Protein AF-A0A239I5E0-F1 (afdb_monomer_lite)

Structure (mmCIF, N/CA/C/O backbone):
data_AF-A0A239I5E0-F1
#
_entry.id   AF-A0A239I5E0-F1
#
loop_
_atom_site.group_PDB
_atom_site.id
_atom_site.type_symbol
_atom_site.label_atom_id
_atom_site.label_alt_id
_atom_site.label_comp_id
_atom_site.label_asym_id
_atom_site.label_entity_id
_atom_site.label_seq_id
_atom_site.pdbx_PDB_ins_code
_atom_site.Cartn_x
_atom_site.Cartn_y
_atom_site.Cartn_z
_atom_site.occupancy
_atom_site.B_iso_or_equiv
_atom_site.auth_seq_id
_atom_site.auth_comp_id
_atom_site.auth_asym_id
_atom_site.auth_atom_id
_atom_site.pdbx_PDB_model_num
ATOM 1 N N . MET A 1 1 ? -10.498 1.045 11.525 1.00 63.69 1 MET A N 1
ATOM 2 C CA . MET A 1 1 ? -10.797 -0.249 10.882 1.00 63.69 1 MET A CA 1
ATOM 3 C C . MET A 1 1 ? -11.264 -1.202 11.980 1.00 63.69 1 MET A C 1
ATOM 5 O O . MET A 1 1 ? -10.605 -1.234 13.017 1.00 63.69 1 MET A O 1
ATOM 9 N N . ARG A 1 2 ? -12.446 -1.824 11.833 1.00 68.69 2 ARG A N 1
ATOM 10 C CA . ARG A 1 2 ? -12.978 -2.893 12.719 1.00 68.69 2 ARG A CA 1
ATOM 11 C C . ARG A 1 2 ? -14.353 -3.439 12.295 1.00 68.69 2 ARG A C 1
ATOM 13 O O . ARG A 1 2 ? -14.798 -4.405 12.893 1.00 68.69 2 ARG A O 1
ATOM 20 N N . THR A 1 3 ? -15.018 -2.831 11.310 1.00 77.00 3 THR A N 1
ATOM 21 C CA . THR A 1 3 ? -16.409 -3.127 10.924 1.00 77.00 3 THR A CA 1
ATOM 22 C C . THR A 1 3 ? -16.561 -4.486 10.235 1.00 77.00 3 THR A C 1
ATOM 24 O O . THR A 1 3 ? -16.947 -5.444 10.888 1.00 77.00 3 THR A O 1
ATOM 27 N N . ALA A 1 4 ? -16.213 -4.612 8.952 1.00 87.56 4 ALA A N 1
ATOM 28 C CA . ALA A 1 4 ? -16.495 -5.830 8.177 1.00 87.56 4 ALA A CA 1
ATOM 29 C C . ALA A 1 4 ? -15.621 -7.047 8.554 1.00 87.56 4 ALA A C 1
ATOM 31 O O . ALA A 1 4 ? -16.054 -8.184 8.433 1.00 87.56 4 ALA A O 1
ATOM 32 N N . PHE A 1 5 ? -14.392 -6.812 9.028 1.00 92.25 5 PHE A N 1
ATOM 33 C CA . PHE A 1 5 ? -13.373 -7.860 9.213 1.00 92.25 5 PHE A CA 1
ATOM 34 C C . PHE A 1 5 ? -12.799 -7.920 10.644 1.00 92.25 5 PHE A C 1
ATOM 36 O O . PHE A 1 5 ? -11.779 -8.565 10.907 1.00 92.25 5 PHE A O 1
ATOM 43 N N . GLY A 1 6 ? -13.425 -7.220 11.597 1.00 92.25 6 GLY A N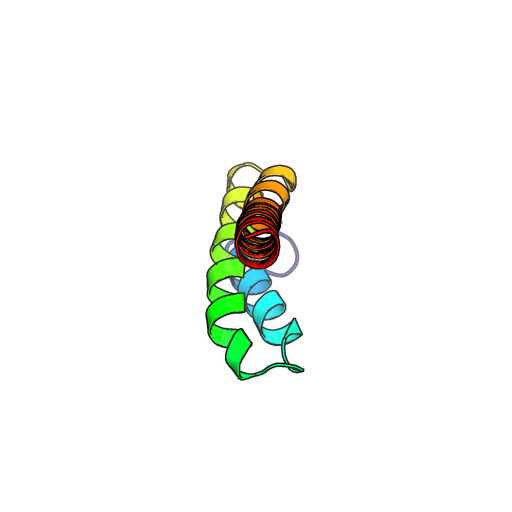 1
ATOM 44 C CA . GLY A 1 6 ? -13.082 -7.297 13.017 1.00 92.25 6 GLY A CA 1
ATOM 45 C C . GLY A 1 6 ? -11.606 -7.013 13.332 1.00 92.25 6 GLY A C 1
ATOM 46 O O . GLY A 1 6 ? -11.047 -5.973 12.980 1.00 92.25 6 GLY A O 1
ATOM 47 N N . ARG A 1 7 ? -10.955 -7.931 14.060 1.00 92.81 7 ARG A N 1
ATOM 48 C CA . ARG A 1 7 ? -9.546 -7.784 14.477 1.00 92.81 7 ARG A CA 1
ATOM 49 C C . ARG A 1 7 ? -8.532 -8.103 13.368 1.00 92.81 7 ARG A C 1
ATOM 51 O O . ARG A 1 7 ? -7.382 -7.688 13.511 1.00 92.81 7 ARG A O 1
ATOM 58 N N . ALA A 1 8 ? -8.938 -8.775 12.297 1.00 93.62 8 ALA A N 1
ATOM 59 C CA . ALA A 1 8 ? -8.070 -9.161 11.182 1.00 93.62 8 ALA A CA 1
ATOM 60 C C . ALA A 1 8 ? -8.240 -8.264 9.941 1.00 93.62 8 ALA A C 1
ATOM 62 O O . ALA A 1 8 ? -7.655 -8.523 8.898 1.00 93.62 8 ALA A O 1
ATOM 63 N N . ASP A 1 9 ? -9.003 -7.179 10.053 1.00 95.31 9 ASP A N 1
ATOM 64 C CA . ASP A 1 9 ? -9.196 -6.164 9.012 1.00 95.31 9 ASP A CA 1
ATOM 65 C C . ASP A 1 9 ? -7.926 -5.679 8.299 1.00 95.31 9 ASP A C 1
ATOM 67 O O . ASP A 1 9 ? -7.971 -5.448 7.100 1.00 95.31 9 ASP A O 1
ATOM 71 N N . TRP A 1 10 ? -6.794 -5.536 8.979 1.00 95.62 10 TRP A N 1
ATOM 72 C CA . TRP A 1 10 ? -5.533 -5.139 8.356 1.00 95.62 10 TRP A CA 1
ATOM 73 C C . TRP A 1 10 ? -4.981 -6.224 7.414 1.00 95.62 10 TRP A C 1
ATOM 75 O O . TRP A 1 10 ? -4.432 -5.885 6.371 1.00 95.62 10 TRP A O 1
ATOM 85 N N . ILE A 1 11 ? -5.202 -7.508 7.723 1.00 97.12 11 ILE A N 1
ATOM 86 C CA . ILE A 1 11 ? -4.879 -8.635 6.832 1.00 97.12 11 ILE A CA 1
ATOM 87 C C . ILE A 1 11 ? -5.842 -8.636 5.646 1.00 97.12 11 ILE A C 1
ATOM 89 O O . ILE A 1 11 ? -5.406 -8.718 4.503 1.00 97.12 11 ILE A O 1
ATOM 93 N N . ALA A 1 12 ? -7.145 -8.482 5.903 1.00 96.94 12 ALA A N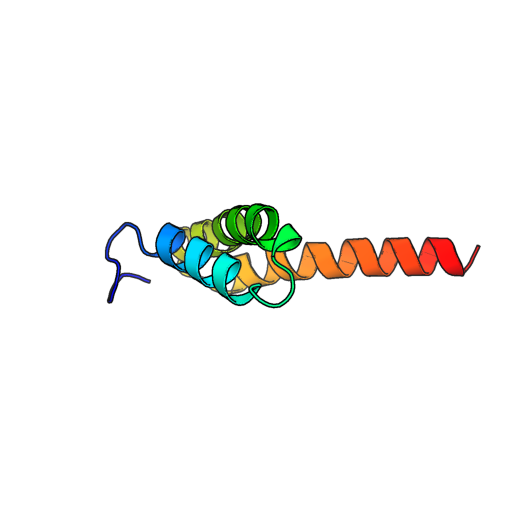 1
ATOM 94 C CA . ALA A 1 12 ? -8.148 -8.422 4.840 1.00 96.94 12 ALA A CA 1
ATOM 95 C C . ALA A 1 12 ? -7.866 -7.270 3.860 1.00 96.94 12 ALA A C 1
ATOM 97 O O . ALA A 1 12 ? -7.885 -7.475 2.653 1.00 96.94 12 ALA A O 1
ATOM 98 N N . ASN A 1 13 ? -7.519 -6.082 4.366 1.00 96.44 13 ASN A N 1
ATOM 99 C CA . ASN A 1 13 ? -7.116 -4.950 3.529 1.00 96.44 13 ASN A CA 1
ATOM 100 C C . ASN A 1 13 ? -5.861 -5.258 2.704 1.00 96.44 13 ASN A C 1
ATOM 102 O O . ASN A 1 13 ? -5.816 -4.900 1.533 1.00 96.44 13 ASN A O 1
ATOM 106 N N . ALA A 1 14 ? -4.865 -5.938 3.276 1.00 97.50 14 ALA A N 1
ATOM 107 C CA . ALA A 1 14 ? -3.666 -6.327 2.542 1.00 97.50 14 ALA A CA 1
ATOM 108 C C . ALA A 1 14 ? -3.965 -7.318 1.404 1.00 97.50 14 ALA A C 1
ATOM 110 O O . ALA A 1 14 ? -3.465 -7.147 0.295 1.00 97.50 14 ALA A O 1
ATOM 111 N N . VAL A 1 15 ? -4.827 -8.310 1.649 1.00 98.00 15 VAL A N 1
ATOM 112 C CA . VAL A 1 15 ? -5.264 -9.279 0.628 1.00 98.00 15 VAL A CA 1
ATOM 113 C C . VAL A 1 15 ? -6.078 -8.596 -0.469 1.00 98.00 15 VAL A C 1
ATOM 115 O O . VAL A 1 15 ? -5.819 -8.825 -1.646 1.00 98.00 15 VAL A O 1
ATOM 118 N N . LEU A 1 16 ? -7.022 -7.722 -0.106 1.00 97.69 16 LEU A N 1
ATOM 119 C CA . LEU A 1 16 ? -7.805 -6.948 -1.075 1.00 97.69 16 LEU A CA 1
ATOM 120 C C . LEU A 1 16 ? -6.912 -6.028 -1.914 1.00 97.69 16 LEU A C 1
ATOM 122 O O . LEU A 1 16 ? -7.115 -5.907 -3.119 1.00 97.69 16 LEU A O 1
ATOM 126 N N . PHE A 1 17 ? -5.894 -5.424 -1.301 1.00 97.38 17 PHE A N 1
ATOM 127 C CA . PHE A 1 17 ? -4.904 -4.625 -2.013 1.00 97.38 17 PHE A CA 1
ATOM 128 C C . PHE A 1 17 ? -4.071 -5.475 -2.982 1.00 97.38 17 PHE A C 1
ATOM 130 O O . PHE A 1 17 ? -3.852 -5.064 -4.117 1.00 97.38 17 PHE A O 1
ATOM 137 N N . GLY A 1 18 ? -3.668 -6.686 -2.593 1.00 98.12 18 GLY A N 1
ATOM 138 C CA . GLY A 1 18 ? -3.066 -7.653 -3.512 1.00 98.12 18 GLY A CA 1
ATOM 139 C C . GLY A 1 18 ? -3.992 -7.995 -4.681 1.00 98.12 18 GLY A C 1
ATOM 140 O O . GLY A 1 18 ? -3.604 -7.854 -5.836 1.00 98.12 18 GLY A O 1
ATOM 141 N N . ALA A 1 19 ? -5.242 -8.361 -4.396 1.00 98.12 19 ALA A N 1
ATOM 142 C CA . ALA A 1 19 ? -6.245 -8.721 -5.401 1.00 98.12 19 ALA A CA 1
ATOM 143 C C . ALA A 1 19 ? -6.627 -7.558 -6.337 1.00 98.12 19 ALA A C 1
ATOM 145 O O . ALA A 1 19 ? -6.999 -7.785 -7.482 1.00 98.12 19 ALA A O 1
ATOM 146 N N . TYR A 1 20 ? -6.481 -6.301 -5.915 1.00 98.12 20 TYR A N 1
ATOM 147 C CA . TYR A 1 20 ? -6.627 -5.150 -6.813 1.00 98.12 20 TYR A CA 1
ATOM 148 C C . TYR A 1 20 ? -5.626 -5.186 -7.993 1.00 98.12 20 TYR A C 1
ATOM 150 O O . TYR A 1 20 ? -5.888 -4.642 -9.067 1.00 98.12 20 TYR A O 1
ATOM 158 N N . HIS A 1 21 ? -4.506 -5.900 -7.845 1.00 97.88 21 HIS A N 1
ATOM 159 C CA . HIS A 1 21 ? -3.474 -6.052 -8.871 1.00 97.88 21 HIS A CA 1
ATOM 160 C C . HIS A 1 21 ? -3.707 -7.250 -9.805 1.00 97.88 21 HIS A C 1
ATOM 162 O O . HIS A 1 21 ? -2.759 -7.759 -10.393 1.00 97.88 21 HIS A O 1
ATOM 168 N N . LEU A 1 22 ? -4.954 -7.691 -10.013 1.00 97.56 22 LEU A N 1
ATOM 169 C CA . LEU A 1 22 ? -5.273 -8.748 -10.992 1.00 97.56 22 LEU A CA 1
ATOM 170 C C . LEU A 1 22 ? -4.771 -8.442 -12.415 1.00 97.56 22 LEU A C 1
ATOM 172 O O . LEU A 1 22 ? -4.487 -9.361 -13.175 1.00 97.56 22 LEU A O 1
ATOM 176 N N . HIS A 1 23 ? -4.614 -7.162 -12.763 1.00 97.50 23 HIS A N 1
ATOM 177 C CA . HIS A 1 23 ? -4.033 -6.722 -14.034 1.00 97.50 23 HIS A CA 1
ATOM 178 C C . HIS A 1 23 ? -2.513 -6.974 -14.140 1.00 97.50 23 HIS A C 1
ATOM 180 O O . HIS A 1 23 ? -1.960 -6.938 -15.237 1.00 97.50 23 HIS A O 1
ATOM 186 N N . GLN A 1 24 ? -1.835 -7.235 -13.019 1.00 97.81 24 GLN A N 1
ATOM 187 C CA . GLN A 1 24 ? -0.418 -7.599 -12.931 1.00 97.81 24 GLN A CA 1
ATOM 188 C C . GLN A 1 24 ? -0.231 -8.729 -11.906 1.00 97.81 24 GLN A C 1
ATOM 190 O O . GLN A 1 24 ? 0.247 -8.491 -10.794 1.00 97.81 24 GLN A O 1
ATOM 195 N N . PRO A 1 25 ? -0.594 -9.976 -12.258 1.00 96.75 25 PRO A N 1
ATOM 196 C CA . PRO A 1 25 ? -0.649 -11.081 -11.303 1.00 96.75 25 PRO A CA 1
ATOM 197 C C . PRO A 1 25 ? 0.673 -11.351 -10.574 1.00 96.75 25 PRO A C 1
ATOM 199 O O . PRO A 1 25 ? 0.680 -11.689 -9.392 1.00 96.75 25 PRO A O 1
ATOM 202 N N . TRP A 1 26 ? 1.804 -11.147 -11.250 1.00 97.94 26 TRP A N 1
ATOM 203 C CA . TRP A 1 26 ? 3.145 -11.280 -10.669 1.00 97.94 26 TRP A CA 1
ATOM 204 C C . TRP A 1 26 ? 3.429 -10.274 -9.544 1.00 97.94 26 TRP A C 1
ATOM 206 O O . TRP A 1 26 ? 4.272 -10.537 -8.690 1.00 97.94 26 TRP A O 1
ATOM 216 N N . SER A 1 27 ? 2.716 -9.146 -9.509 1.00 97.25 27 SER A N 1
ATOM 217 C CA . SER A 1 27 ? 2.812 -8.142 -8.447 1.00 97.25 27 SER A CA 1
ATOM 218 C C . SER A 1 27 ? 1.951 -8.489 -7.231 1.00 97.25 27 SER A C 1
ATOM 220 O O . SER A 1 27 ? 2.131 -7.885 -6.181 1.00 97.25 27 SER A O 1
ATOM 222 N N . ILE A 1 28 ? 1.023 -9.451 -7.318 1.00 98.25 28 ILE A N 1
ATOM 223 C CA . ILE A 1 28 ? 0.099 -9.779 -6.216 1.00 98.25 28 ILE A CA 1
ATOM 224 C C . ILE A 1 28 ? 0.838 -10.187 -4.929 1.00 98.25 28 ILE A C 1
ATOM 226 O O . ILE A 1 28 ? 0.473 -9.667 -3.866 1.00 98.25 28 ILE A O 1
ATOM 230 N N . PRO A 1 29 ? 1.868 -11.063 -4.958 1.00 97.81 29 PRO A N 1
ATOM 231 C CA . PRO A 1 29 ? 2.573 -11.451 -3.738 1.00 97.81 29 PRO A CA 1
ATOM 232 C C . PRO A 1 29 ? 3.235 -10.254 -3.051 1.00 97.81 29 PRO A C 1
ATOM 234 O O . PRO A 1 29 ? 3.061 -10.051 -1.848 1.00 97.81 29 PRO A O 1
ATOM 237 N N . THR A 1 30 ? 3.941 -9.419 -3.818 1.00 97.19 30 THR A N 1
ATOM 238 C CA . THR A 1 30 ? 4.618 -8.233 -3.284 1.00 97.19 30 THR A CA 1
ATOM 239 C C . THR A 1 30 ? 3.610 -7.183 -2.832 1.00 97.19 30 THR A C 1
ATOM 241 O O . THR A 1 30 ? 3.731 -6.693 -1.716 1.00 97.19 30 THR A O 1
ATOM 244 N N . ALA A 1 31 ? 2.561 -6.908 -3.609 1.00 97.19 31 ALA A N 1
ATOM 245 C CA . ALA A 1 31 ? 1.488 -5.990 -3.237 1.00 97.19 31 ALA A CA 1
ATOM 246 C C . ALA A 1 31 ? 0.801 -6.412 -1.932 1.00 97.19 31 ALA A C 1
ATOM 248 O O . ALA A 1 31 ? 0.592 -5.572 -1.062 1.00 97.19 31 ALA A O 1
ATOM 249 N N . THR A 1 32 ? 0.515 -7.704 -1.746 1.00 98.25 32 THR A N 1
ATOM 250 C CA . THR A 1 32 ? -0.086 -8.213 -0.502 1.00 98.25 32 THR A CA 1
ATOM 251 C C . THR A 1 32 ? 0.831 -7.966 0.697 1.00 98.25 32 THR A C 1
ATOM 253 O O . THR A 1 32 ? 0.380 -7.451 1.720 1.00 98.25 32 THR A O 1
ATOM 256 N N . LEU A 1 33 ? 2.129 -8.267 0.571 1.00 97.56 33 LEU A N 1
ATOM 257 C CA . LEU A 1 33 ? 3.112 -8.018 1.634 1.00 97.56 33 LEU A CA 1
ATOM 258 C C . LEU A 1 33 ? 3.241 -6.522 1.956 1.00 97.56 33 LEU A C 1
ATOM 260 O O . LEU A 1 33 ? 3.179 -6.137 3.125 1.00 97.56 33 LEU A O 1
ATOM 264 N N . SER A 1 34 ? 3.337 -5.669 0.937 1.00 96.44 34 SER A N 1
ATOM 265 C CA . SER A 1 34 ? 3.341 -4.210 1.092 1.00 96.44 34 SER A CA 1
ATOM 266 C C . SER A 1 34 ? 2.061 -3.714 1.767 1.00 96.44 34 SER A C 1
ATOM 268 O O . SER A 1 34 ? 2.106 -2.888 2.676 1.00 96.44 34 SER A O 1
ATOM 270 N N . GLY A 1 35 ? 0.912 -4.277 1.389 1.00 97.38 35 GLY A N 1
ATOM 271 C CA . GLY A 1 35 ? -0.387 -3.983 1.982 1.00 97.38 35 GLY A CA 1
ATOM 272 C C . GLY A 1 35 ? -0.423 -4.233 3.490 1.00 97.38 35 GLY A C 1
ATOM 273 O O . GLY A 1 35 ? -1.020 -3.438 4.216 1.00 97.38 35 GLY A O 1
ATOM 274 N N . LEU A 1 36 ? 0.268 -5.266 3.995 1.00 97.69 36 LEU A N 1
ATOM 275 C CA . LEU A 1 36 ? 0.398 -5.505 5.441 1.00 97.69 36 LEU A CA 1
ATOM 276 C C . LEU A 1 36 ? 1.177 -4.371 6.122 1.00 97.69 36 LEU A C 1
ATOM 278 O O . LEU A 1 36 ? 0.760 -3.893 7.181 1.00 97.69 36 LEU A O 1
ATOM 282 N N . LEU A 1 37 ? 2.262 -3.902 5.493 1.00 96.44 37 LEU A N 1
ATOM 283 C CA . LEU A 1 37 ? 3.076 -2.783 5.984 1.00 96.44 37 LEU A CA 1
ATOM 284 C C . LEU A 1 37 ? 2.315 -1.453 5.969 1.00 96.44 37 LEU A C 1
ATOM 286 O O . LEU A 1 37 ? 2.591 -0.592 6.800 1.00 96.44 37 LEU A O 1
ATOM 290 N N . PHE A 1 38 ? 1.336 -1.282 5.081 1.00 96.31 38 PHE A N 1
ATOM 291 C CA . PHE A 1 38 ? 0.497 -0.081 5.041 1.00 96.31 38 PHE A CA 1
ATOM 292 C C . PHE A 1 38 ? -0.666 -0.167 6.044 1.00 96.31 38 PHE A C 1
ATOM 294 O O . PHE A 1 38 ? -0.937 0.773 6.802 1.00 96.31 38 PHE A O 1
ATOM 301 N N . ALA A 1 39 ? -1.362 -1.306 6.069 1.00 96.69 39 ALA A N 1
ATOM 302 C CA . ALA A 1 39 ? -2.595 -1.487 6.826 1.00 96.69 39 ALA A CA 1
ATOM 303 C C . ALA A 1 39 ? -2.347 -1.653 8.332 1.00 96.69 39 ALA A C 1
ATOM 305 O O . ALA A 1 39 ? -3.124 -1.133 9.141 1.00 96.69 39 ALA A O 1
ATOM 306 N N . TYR A 1 40 ? -1.266 -2.331 8.734 1.00 96.62 40 TYR A N 1
ATOM 307 C CA . TYR A 1 40 ? -0.990 -2.574 10.151 1.00 96.62 40 TYR A CA 1
ATOM 308 C C . TYR A 1 40 ? -0.693 -1.282 10.938 1.00 96.62 40 TYR A C 1
ATOM 310 O O . TYR A 1 40 ? -1.383 -1.047 11.935 1.00 96.62 40 TYR A O 1
ATOM 318 N N . PRO A 1 41 ? 0.225 -0.386 10.515 1.00 95.94 41 PRO A N 1
ATOM 319 C CA . PRO A 1 41 ? 0.453 0.889 11.199 1.00 95.94 41 PRO A CA 1
ATOM 320 C C . PRO A 1 41 ? -0.790 1.782 11.180 1.00 95.94 41 PRO A C 1
ATOM 322 O O . PRO A 1 41 ? -1.164 2.343 12.212 1.00 95.94 41 PRO A O 1
ATOM 325 N N . THR A 1 42 ? -1.495 1.828 10.044 1.00 96.44 42 THR A N 1
ATOM 326 C CA . THR A 1 42 ? -2.761 2.565 9.914 1.00 96.44 42 THR A CA 1
ATOM 327 C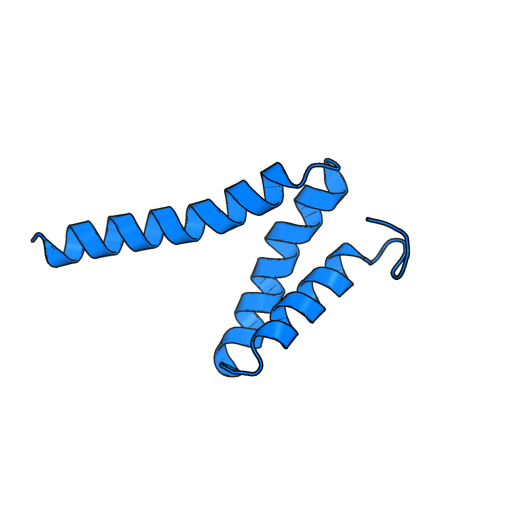 C . THR A 1 42 ? -3.767 2.136 10.978 1.00 96.44 42 THR A C 1
ATOM 329 O O . THR A 1 42 ? -4.382 2.974 11.643 1.00 96.44 42 THR A O 1
ATOM 332 N N . LYS A 1 43 ? -3.895 0.827 11.215 1.00 95.31 43 LYS A N 1
ATOM 333 C CA . LYS A 1 43 ? -4.728 0.286 12.289 1.00 95.31 43 LYS A CA 1
ATOM 334 C C . LYS A 1 43 ? -4.163 0.583 13.679 1.00 95.31 43 LYS A C 1
ATOM 336 O O . LYS A 1 43 ? -4.911 1.029 14.552 1.00 95.31 43 LYS A O 1
ATOM 341 N N . ARG A 1 44 ? -2.879 0.293 13.911 1.00 95.44 44 ARG A N 1
ATOM 342 C CA . ARG A 1 44 ? -2.225 0.351 15.231 1.00 95.44 44 ARG A CA 1
ATOM 343 C C . ARG A 1 44 ? -2.271 1.748 15.837 1.00 95.44 44 ARG A C 1
ATOM 345 O O . ARG A 1 44 ? -2.502 1.867 17.043 1.00 95.44 44 ARG A O 1
ATOM 352 N N . PHE A 1 45 ? -2.067 2.761 15.002 1.00 96.25 45 PHE A N 1
ATOM 353 C CA . PHE A 1 45 ? -2.047 4.171 15.385 1.00 96.25 45 PHE A CA 1
ATOM 354 C C . PHE A 1 45 ? -3.335 4.909 15.012 1.00 96.25 45 PHE A C 1
ATOM 356 O O . PHE A 1 45 ? -3.465 6.093 15.302 1.00 96.25 45 PHE A O 1
ATOM 363 N N . ARG A 1 46 ? -4.299 4.213 14.391 1.00 94.81 46 ARG A N 1
ATOM 364 C CA . ARG A 1 46 ? -5.586 4.769 13.943 1.00 94.81 46 ARG A CA 1
ATOM 365 C C . ARG A 1 46 ? -5.425 6.013 13.058 1.00 94.81 46 ARG A C 1
ATOM 367 O O . ARG A 1 46 ? -6.224 6.937 13.145 1.00 94.81 46 ARG A O 1
ATOM 374 N N . SER A 1 47 ? -4.399 6.025 12.210 1.00 95.88 47 SER A N 1
ATOM 375 C CA . SER A 1 47 ? -4.053 7.166 11.363 1.00 95.88 47 SER A CA 1
ATOM 376 C C . SER A 1 47 ? -3.694 6.699 9.960 1.00 95.88 47 SER A C 1
ATOM 378 O 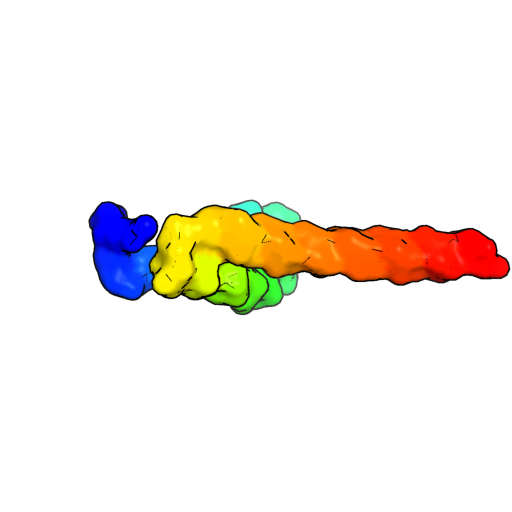O . SER A 1 47 ? -2.720 5.970 9.777 1.00 95.88 47 SER A O 1
ATOM 380 N N . ALA A 1 48 ? -4.467 7.140 8.965 1.00 95.38 48 ALA A N 1
ATOM 381 C CA . ALA A 1 48 ? -4.197 6.845 7.556 1.00 95.38 48 ALA A CA 1
ATOM 382 C C . ALA A 1 48 ? -2.860 7.438 7.081 1.00 95.38 48 ALA A C 1
ATOM 384 O O . ALA A 1 48 ? -2.232 6.885 6.181 1.00 95.38 48 ALA A O 1
ATOM 385 N N . TRP A 1 49 ? -2.387 8.509 7.729 1.00 97.75 49 TRP A N 1
ATOM 386 C CA . TRP A 1 49 ? -1.126 9.165 7.392 1.00 97.75 49 TRP A CA 1
ATOM 387 C C . TRP A 1 49 ? 0.073 8.221 7.436 1.00 97.75 49 TRP A C 1
ATOM 389 O O . TRP A 1 49 ? 0.945 8.335 6.585 1.00 97.75 49 TRP A O 1
ATOM 399 N N . LEU A 1 50 ? 0.113 7.258 8.364 1.00 96.56 50 LEU A N 1
ATOM 400 C CA . LEU A 1 50 ? 1.231 6.312 8.420 1.00 96.56 50 LEU A CA 1
ATOM 401 C C . LEU A 1 50 ? 1.269 5.393 7.198 1.00 96.56 50 LEU A C 1
ATOM 403 O O . LEU A 1 50 ? 2.333 5.204 6.619 1.00 96.56 50 LEU A O 1
ATOM 407 N N . GLY A 1 51 ? 0.118 4.866 6.770 1.00 96.50 51 GLY A N 1
ATOM 408 C CA . GLY A 1 51 ? 0.033 4.083 5.537 1.00 96.50 51 GLY A CA 1
ATOM 409 C C . GLY A 1 51 ? 0.417 4.909 4.309 1.00 96.50 51 GLY A C 1
ATOM 410 O O . GLY A 1 51 ? 1.195 4.440 3.483 1.00 96.50 51 GLY A O 1
ATOM 411 N N . ILE A 1 52 ? -0.062 6.157 4.230 1.00 96.50 52 ILE A N 1
ATOM 412 C CA . ILE A 1 52 ? 0.254 7.084 3.132 1.00 96.50 52 ILE A CA 1
ATOM 413 C C . ILE A 1 52 ? 1.752 7.385 3.083 1.00 96.50 52 ILE A C 1
ATOM 415 O O . ILE A 1 52 ? 2.337 7.325 2.005 1.00 96.50 52 ILE A O 1
ATOM 419 N N . LEU A 1 53 ? 2.384 7.679 4.221 1.00 97.44 53 LEU A N 1
ATOM 420 C CA . LEU A 1 53 ? 3.815 7.975 4.290 1.00 97.44 53 LEU A CA 1
ATOM 421 C C . LEU A 1 53 ? 4.650 6.782 3.825 1.00 97.44 53 LEU A C 1
ATOM 423 O O . LEU A 1 53 ? 5.525 6.950 2.979 1.00 97.44 53 LEU A O 1
ATOM 427 N N . ILE A 1 54 ? 4.348 5.577 4.319 1.00 95.81 54 ILE A N 1
ATOM 428 C CA . ILE A 1 54 ? 5.066 4.360 3.919 1.00 95.81 54 ILE A CA 1
ATOM 429 C C . ILE A 1 54 ? 4.875 4.114 2.417 1.00 95.81 54 ILE A C 1
ATOM 431 O O . ILE A 1 54 ? 5.859 3.937 1.702 1.00 95.81 54 ILE A O 1
ATOM 435 N N . HIS A 1 55 ? 3.641 4.183 1.913 1.00 95.75 55 HIS A N 1
ATOM 436 C CA . HIS A 1 55 ? 3.359 3.974 0.493 1.00 95.75 55 HIS A CA 1
ATOM 437 C C . HIS A 1 55 ? 4.053 5.014 -0.403 1.00 95.75 55 HIS A C 1
ATOM 439 O O . HIS A 1 55 ? 4.701 4.667 -1.388 1.00 95.75 55 HIS A O 1
ATOM 445 N N . SER A 1 56 ? 3.992 6.291 -0.022 1.00 96.25 56 SER A N 1
ATOM 446 C CA . SER A 1 56 ? 4.587 7.397 -0.783 1.00 96.25 56 SER A CA 1
ATOM 447 C C . SER A 1 56 ? 6.115 7.360 -0.757 1.00 96.25 56 SER A C 1
ATOM 449 O O . SER A 1 56 ? 6.751 7.721 -1.747 1.00 96.25 56 SER A O 1
ATOM 451 N N . SER A 1 57 ? 6.716 6.898 0.345 1.00 96.19 57 SER A N 1
ATOM 452 C CA . SER A 1 57 ? 8.173 6.804 0.483 1.00 96.19 57 SER A CA 1
ATOM 453 C C . SER A 1 57 ? 8.800 5.892 -0.575 1.00 96.19 57 SER A C 1
ATOM 455 O O . SER A 1 57 ? 9.843 6.233 -1.131 1.00 96.19 57 SER A O 1
ATOM 457 N N . GLN A 1 58 ? 8.118 4.797 -0.933 1.00 92.69 58 GLN A N 1
ATOM 458 C CA . GLN A 1 58 ? 8.535 3.901 -2.009 1.00 92.69 58 GLN A CA 1
ATOM 459 C C . GLN A 1 58 ? 8.584 4.649 -3.350 1.00 92.69 58 GLN A C 1
ATOM 461 O O . GLN A 1 58 ? 9.599 4.610 -4.046 1.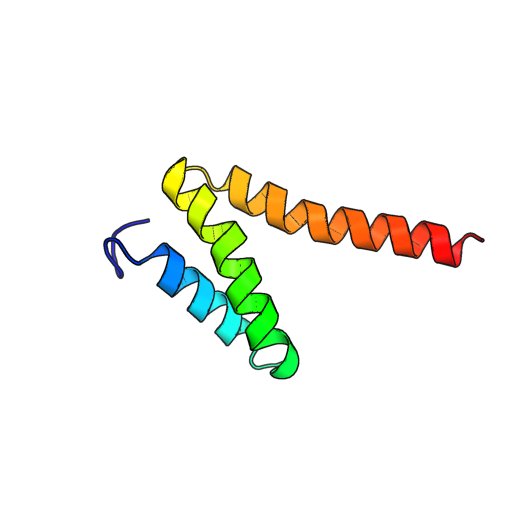00 92.69 58 GLN A O 1
ATOM 466 N N . SER A 1 59 ? 7.508 5.358 -3.698 1.00 92.88 59 SER A N 1
ATOM 467 C CA . SER A 1 59 ? 7.415 6.103 -4.957 1.00 92.88 59 SER A CA 1
ATOM 468 C C . SER A 1 59 ? 8.458 7.214 -5.040 1.00 92.88 59 SER A C 1
ATOM 470 O O . SER A 1 59 ? 9.109 7.360 -6.073 1.00 92.88 59 SER A O 1
ATOM 472 N N . ILE A 1 60 ? 8.670 7.960 -3.951 1.00 97.12 60 ILE A N 1
ATOM 473 C CA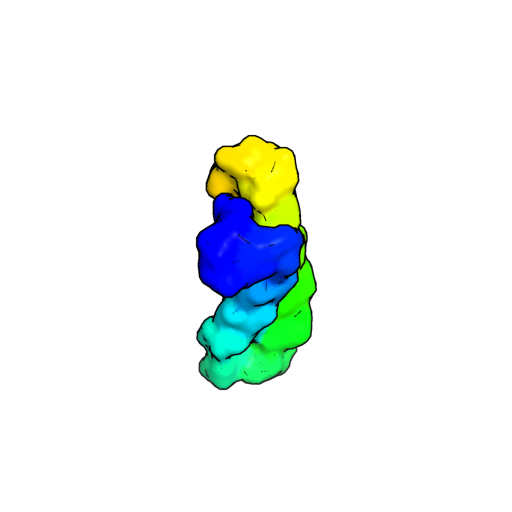 . ILE A 1 60 ? 9.693 9.012 -3.883 1.00 97.12 60 ILE A CA 1
ATOM 474 C C . ILE A 1 60 ? 11.088 8.414 -4.075 1.00 97.12 60 ILE A C 1
ATOM 476 O O . ILE A 1 60 ? 11.863 8.931 -4.880 1.00 97.12 60 ILE A O 1
ATOM 480 N N . PHE A 1 61 ? 11.398 7.311 -3.387 1.00 96.12 61 PHE A N 1
ATOM 481 C CA . PHE A 1 61 ? 12.692 6.643 -3.497 1.00 96.12 61 PHE A CA 1
ATOM 482 C C . PHE A 1 61 ? 12.990 6.210 -4.936 1.00 96.12 61 PHE A C 1
ATOM 484 O O . PHE A 1 61 ? 14.027 6.585 -5.486 1.00 96.12 61 PHE A O 1
ATOM 491 N N . PHE A 1 62 ? 12.075 5.471 -5.572 1.00 95.44 62 PHE A N 1
ATOM 492 C CA . PHE A 1 62 ? 12.285 5.005 -6.944 1.00 95.44 62 PHE A CA 1
ATOM 493 C C . PHE A 1 62 ? 12.293 6.154 -7.952 1.00 95.44 62 PHE A C 1
ATOM 495 O O . PHE A 1 62 ? 13.104 6.137 -8.872 1.00 95.44 62 PHE A O 1
ATOM 502 N N . THR A 1 63 ? 11.469 7.186 -7.759 1.00 97.12 63 THR A N 1
ATOM 503 C CA . THR A 1 63 ? 11.480 8.374 -8.626 1.00 97.12 63 THR A CA 1
ATOM 504 C C . THR A 1 63 ? 12.826 9.093 -8.557 1.00 97.12 63 THR A C 1
ATOM 506 O O . THR A 1 63 ? 13.439 9.348 -9.591 1.00 97.12 63 THR A O 1
ATOM 509 N N . ALA A 1 64 ? 13.335 9.368 -7.353 1.00 97.44 64 ALA A N 1
ATOM 510 C CA . ALA A 1 64 ? 14.630 10.021 -7.169 1.00 97.44 64 ALA A CA 1
ATOM 511 C C . ALA A 1 64 ? 15.787 9.178 -7.732 1.00 97.44 64 ALA A C 1
ATOM 513 O O . ALA A 1 64 ? 16.689 9.714 -8.380 1.00 97.44 64 ALA A O 1
ATOM 514 N N . LEU A 1 65 ? 15.746 7.858 -7.520 1.00 97.88 65 LEU A N 1
ATOM 515 C CA . LEU A 1 65 ? 16.728 6.922 -8.062 1.00 97.88 65 LEU A CA 1
ATOM 516 C C . LEU A 1 65 ? 16.738 6.938 -9.597 1.00 97.88 65 LEU A C 1
ATOM 518 O O . LEU A 1 65 ? 17.809 7.038 -10.192 1.00 97.88 65 LEU A O 1
ATOM 522 N N . LEU A 1 66 ? 15.563 6.874 -10.227 1.00 97.94 66 LEU A N 1
ATOM 523 C CA . LEU A 1 66 ? 15.423 6.877 -11.684 1.00 97.94 66 LEU A CA 1
ATOM 524 C C . LEU A 1 66 ? 15.843 8.217 -12.296 1.00 97.94 66 LEU A C 1
ATOM 526 O O . LEU A 1 66 ? 16.596 8.218 -13.263 1.00 97.94 66 LEU A O 1
ATOM 530 N N . ILE A 1 67 ? 15.443 9.349 -11.706 1.00 97.88 67 ILE A N 1
ATOM 531 C CA . ILE A 1 67 ? 15.887 10.680 -12.157 1.00 97.88 67 ILE A CA 1
ATOM 532 C C . ILE A 1 67 ? 17.416 10.769 -12.112 1.00 97.88 67 ILE A C 1
ATOM 534 O O . ILE A 1 67 ? 18.042 11.181 -13.085 1.00 97.88 67 ILE A O 1
ATOM 538 N N . ARG A 1 68 ? 18.039 10.330 -11.012 1.00 97.75 68 ARG A N 1
ATOM 539 C CA . ARG A 1 68 ? 19.503 10.318 -10.887 1.00 97.75 68 ARG A CA 1
ATOM 540 C C . ARG A 1 68 ? 20.175 9.394 -11.902 1.00 97.75 68 ARG A C 1
ATOM 542 O O . ARG A 1 68 ? 21.289 9.690 -12.317 1.00 97.75 68 ARG A O 1
ATOM 549 N N . LEU A 1 69 ? 19.555 8.266 -12.238 1.00 97.31 69 LEU A N 1
ATOM 550 C CA . LEU A 1 69 ? 20.082 7.329 -13.227 1.00 97.31 69 LEU A CA 1
ATOM 551 C C . LEU A 1 69 ? 20.031 7.915 -14.643 1.00 97.31 69 LEU A C 1
ATOM 553 O O . LEU A 1 69 ? 20.981 7.729 -15.388 1.00 97.31 69 LEU A O 1
ATOM 557 N N . VAL A 1 70 ? 18.947 8.614 -14.990 1.00 97.31 70 VAL A N 1
ATOM 558 C CA . VAL A 1 70 ? 18.719 9.183 -16.331 1.00 97.31 70 VAL A CA 1
ATOM 559 C C . VAL A 1 70 ? 19.507 10.474 -16.572 1.00 97.31 70 VAL A C 1
ATOM 561 O O . VAL A 1 70 ? 19.896 10.741 -17.701 1.00 97.31 70 VAL A O 1
ATOM 564 N N . LEU A 1 71 ? 19.733 11.292 -15.537 1.00 96.75 71 LEU A N 1
ATOM 565 C CA . LEU A 1 71 ? 20.481 12.557 -15.644 1.00 96.75 71 LEU A CA 1
ATOM 566 C C . LEU A 1 71 ? 22.009 12.394 -15.542 1.00 96.75 71 LEU A C 1
ATOM 568 O O . LEU A 1 71 ? 22.726 13.393 -15.471 1.00 96.75 71 LEU A O 1
ATOM 572 N N . LYS A 1 72 ? 22.500 11.157 -15.472 1.00 72.25 72 LYS A N 1
ATOM 573 C CA . LYS A 1 72 ? 23.921 10.823 -15.595 1.00 72.25 72 LYS A CA 1
ATOM 574 C C . LYS A 1 72 ? 24.231 10.422 -17.025 1.00 72.25 72 LYS A C 1
ATOM 576 O O . LYS A 1 72 ? 25.341 10.778 -17.469 1.00 72.25 72 LYS A O 1
#

InterPro domains:
  IPR003675 CAAX prenyl protease 2/Lysostaphin resistance protein A-like domain [PF02517] (8-57)

Secondary structure (DSSP, 8-state):
--TTTGGGHHHHHHHHHHHHGGGSGGGHHHHHHHHHHHHHHHHHTT-HHHHHHHHHHHHHHHHHHHHHHHT-

Sequence (72 aa):
MRTAFGRADWIANAVLFGAYHLHQPWSIPTATLSGLLFAYPTKRFRSAWLGILIHSSQSIFFTALLIRLVLK

Radius of gyration: 14.49 Å; chains: 1; bounding box: 40×24×32 Å

pLDDT: mean 94.98, std 6.32, range [63.69, 98.25]

Foldseek 3Di:
DAPPQHPCVLLVQLQVQLVVVPVPVVCSVVSSVLSSQLSVVCVVVVHNVSSVCSVVVVVVVVVVVVVVVVVD

Organism: NCBI:txid560556